Protein AF-A0A5C7P4Y3-F1 (afdb_monomer_lite)

pLDDT: mean 91.94, std 3.53, range [65.69, 96.31]

Sequence (119 aa):
MPMYDAVCAHGHKEVIFSKIAQRDEPRYCEQCSGLLTRLISAPAVRPDIQAYQSPATGKWVDSRAKRRDDLRRSGCIEWEPGIREQAESNRQQALEQNFRAVEATVDTMTRELHSAGQI

Secondary structure (DSSP, 8-state):
--EEEEEETT--EEEEE--GGGTTS-EE-TTT-PEEEE--PPP-----PPPEE-TTT--EE-SHHHHHHHHHHHT-----TTHHHHHHHHHHHHHHHHHHHHHHHHHHHHHHHHHTT--

Radius of gyration: 30.94 Å; chains: 1; bounding box: 72×46×72 Å

Foldseek 3Di:
DDWFWWAFPVGDIDIDDDDPVCLPPWDADPPPRGTIDTDDDDDDDDDFDPWDQDPQPRDIDGGPVSVVVVCVVSVHDDDDPCPVVVVVVVVVVVVVVVVVVVVVVVVVVVVVCVVVVVD

Structure (mmCIF, N/CA/C/O backbone):
data_AF-A0A5C7P4Y3-F1
#
_entry.id   AF-A0A5C7P4Y3-F1
#
loop_
_atom_site.group_PDB
_atom_site.id
_atom_site.type_symbol
_atom_site.label_atom_id
_atom_site.label_alt_id
_atom_site.label_comp_id
_atom_site.label_asym_id
_atom_site.label_entity_id
_atom_site.label_seq_id
_atom_site.pdbx_PDB_ins_code
_atom_site.Cartn_x
_atom_site.Cartn_y
_atom_site.Cartn_z
_atom_site.occupancy
_atom_site.B_iso_or_equiv
_atom_site.auth_seq_id
_atom_site.auth_comp_id
_atom_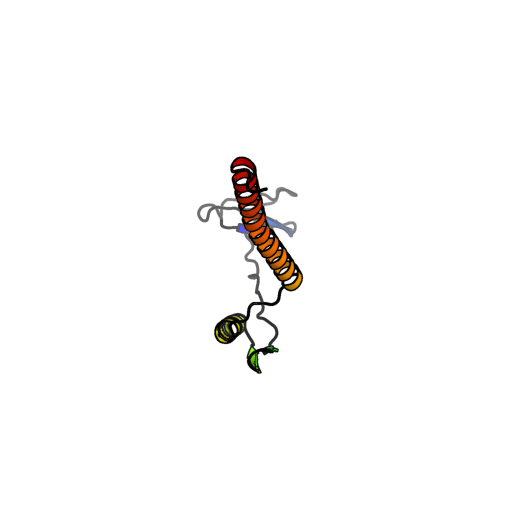site.auth_asym_id
_atom_site.auth_atom_id
_atom_site.pdbx_PDB_model_num
ATOM 1 N N . MET A 1 1 ? -2.493 8.664 -17.189 1.00 81.19 1 MET A N 1
ATOM 2 C CA . MET A 1 1 ? -1.557 9.717 -17.630 1.00 81.19 1 MET A CA 1
ATOM 3 C C . MET A 1 1 ? -0.212 9.051 -17.908 1.00 81.19 1 MET A C 1
ATOM 5 O O . MET A 1 1 ? 0.422 8.639 -16.948 1.00 81.19 1 MET A O 1
ATOM 9 N N . PRO A 1 2 ? 0.149 8.783 -19.176 1.00 88.81 2 PRO A N 1
ATOM 10 C CA . PRO A 1 2 ? 1.381 8.060 -19.504 1.00 88.81 2 PRO A CA 1
ATOM 11 C C . PRO A 1 2 ? 2.634 8.868 -19.145 1.00 88.81 2 PRO A C 1
ATOM 13 O O . PRO A 1 2 ? 2.837 9.968 -19.657 1.00 88.81 2 PRO A O 1
ATOM 16 N N . MET A 1 3 ? 3.444 8.295 -18.260 1.00 91.69 3 MET A N 1
ATOM 17 C CA . MET A 1 3 ? 4.754 8.799 -17.855 1.00 91.69 3 MET A CA 1
ATOM 18 C C . MET A 1 3 ? 5.823 7.913 -18.493 1.00 91.69 3 MET A C 1
ATOM 20 O O . MET A 1 3 ? 5.654 6.693 -18.542 1.00 91.69 3 MET A O 1
ATOM 24 N N . TYR A 1 4 ? 6.900 8.512 -18.981 1.00 91.81 4 TYR A N 1
ATOM 25 C CA . TYR A 1 4 ? 8.017 7.809 -19.594 1.00 91.81 4 TYR A CA 1
ATOM 26 C C . TYR A 1 4 ? 9.312 8.212 -18.912 1.00 91.81 4 TYR A C 1
ATOM 28 O O . TYR A 1 4 ? 9.545 9.395 -18.681 1.00 91.81 4 TYR A O 1
ATOM 36 N N . ASP A 1 5 ? 10.174 7.236 -18.665 1.00 93.38 5 ASP A N 1
ATOM 37 C CA . ASP A 1 5 ? 11.546 7.522 -18.279 1.00 93.38 5 ASP A CA 1
ATOM 38 C C . ASP A 1 5 ? 12.330 7.916 -19.533 1.00 93.38 5 ASP A C 1
ATOM 40 O O . ASP A 1 5 ? 12.219 7.272 -20.582 1.00 93.38 5 ASP A O 1
ATOM 44 N N . ALA A 1 6 ? 13.114 8.982 -19.443 1.00 93.31 6 ALA A N 1
ATOM 45 C CA . ALA A 1 6 ? 13.984 9.443 -20.511 1.00 93.31 6 ALA A CA 1
ATOM 46 C C . ALA A 1 6 ? 15.392 9.707 -19.977 1.00 93.31 6 ALA A C 1
ATOM 48 O O . ALA A 1 6 ? 15.585 10.020 -18.802 1.00 93.31 6 ALA A O 1
ATOM 49 N N . VAL A 1 7 ? 16.383 9.549 -20.851 1.00 94.44 7 VAL A N 1
ATOM 50 C CA . VAL A 1 7 ? 17.794 9.753 -20.528 1.00 94.44 7 VAL A CA 1
ATOM 51 C C . VAL A 1 7 ? 18.473 10.575 -21.616 1.00 94.44 7 VAL A C 1
ATOM 53 O O . VAL A 1 7 ? 18.203 10.389 -22.805 1.00 94.44 7 VAL A O 1
ATOM 56 N N . CYS A 1 8 ? 19.339 11.505 -21.220 1.00 94.06 8 CYS A N 1
ATOM 57 C CA . CYS A 1 8 ? 20.178 12.258 -22.153 1.00 94.06 8 CYS A CA 1
ATOM 58 C C . CYS A 1 8 ? 21.546 11.580 -22.349 1.00 94.06 8 CYS A C 1
ATOM 60 O O . CYS A 1 8 ? 21.944 10.716 -21.568 1.00 94.06 8 CYS A O 1
ATOM 62 N N . ALA A 1 9 ? 22.317 12.016 -23.350 1.00 92.06 9 ALA A N 1
ATOM 63 C CA . ALA A 1 9 ? 23.672 11.501 -23.594 1.00 92.06 9 ALA A CA 1
ATOM 64 C C . ALA A 1 9 ? 24.639 11.686 -22.401 1.00 92.06 9 ALA A C 1
ATOM 66 O O . ALA A 1 9 ? 25.575 10.909 -22.243 1.00 92.06 9 ALA A O 1
ATOM 67 N N . HIS A 1 10 ? 24.389 12.680 -21.543 1.00 91.44 10 HIS A N 1
ATOM 68 C CA . HIS A 1 10 ? 25.169 12.939 -20.327 1.00 91.44 10 HIS A CA 1
ATOM 69 C C . HIS A 1 10 ? 24.723 12.088 -19.121 1.00 91.44 10 HIS A C 1
ATOM 71 O O . HIS A 1 10 ? 25.312 12.188 -18.050 1.00 91.44 10 HIS A O 1
ATOM 77 N N . GLY A 1 11 ? 23.695 11.244 -19.271 1.00 90.38 11 GLY A N 1
ATOM 78 C CA . GLY A 1 11 ? 23.245 10.307 -18.237 1.00 90.38 11 GLY A CA 1
ATOM 79 C C . GLY A 1 11 ? 22.209 10.850 -17.247 1.00 90.38 11 GLY A C 1
ATOM 80 O O . GLY A 1 11 ? 21.822 10.123 -16.331 1.00 90.38 11 GLY A O 1
ATOM 81 N N . HIS A 1 12 ? 21.717 12.080 -17.421 1.00 91.81 12 HIS A N 1
ATOM 82 C CA . HIS A 1 12 ? 20.616 12.610 -16.610 1.00 91.81 12 HIS A CA 1
ATOM 83 C C . HIS A 1 12 ? 19.314 11.875 -16.935 1.00 91.81 12 HIS A C 1
ATOM 85 O O . HIS A 1 12 ? 18.985 11.691 -18.109 1.00 91.81 12 HIS A O 1
ATOM 91 N N . LYS A 1 13 ? 18.594 11.450 -15.890 1.00 92.44 13 LYS A N 1
ATOM 92 C CA . LYS A 1 13 ? 17.323 10.725 -15.987 1.00 92.44 13 LYS A CA 1
ATOM 93 C C . LYS A 1 13 ? 16.182 11.616 -15.533 1.00 92.44 13 LYS A C 1
ATOM 95 O O . LYS A 1 13 ? 16.245 12.186 -14.447 1.00 92.44 13 LYS A O 1
ATOM 100 N N . GLU A 1 14 ? 15.130 11.668 -16.332 1.00 92.38 14 GLU A N 1
ATOM 101 C CA . GLU A 1 14 ? 13.946 12.481 -16.070 1.00 92.38 14 GLU A CA 1
ATOM 102 C C . GLU A 1 14 ? 12.687 11.664 -16.376 1.00 92.38 14 GLU A C 1
ATOM 104 O O . GLU A 1 14 ? 12.690 10.804 -17.261 1.00 92.38 14 GLU A O 1
ATOM 109 N N . VAL A 1 15 ? 11.605 11.929 -15.640 1.00 92.25 15 VAL A N 1
ATOM 110 C CA . VAL A 1 15 ? 10.298 11.309 -15.884 1.00 92.25 15 VAL A CA 1
ATOM 111 C C . VAL A 1 15 ? 9.423 12.321 -16.607 1.00 92.25 15 VAL A C 1
ATOM 113 O O . VAL A 1 15 ? 9.005 13.322 -16.026 1.00 92.25 15 VAL A O 1
ATOM 116 N N . ILE A 1 16 ? 9.125 12.056 -17.875 1.00 92.31 16 ILE A N 1
ATOM 117 C CA . ILE A 1 16 ? 8.366 12.963 -18.733 1.00 92.31 16 ILE A CA 1
ATOM 118 C C . ILE A 1 16 ? 6.927 12.486 -18.904 1.00 92.31 16 ILE A C 1
ATOM 120 O O . ILE A 1 16 ? 6.649 11.320 -19.188 1.00 92.31 16 ILE A O 1
ATOM 124 N N . PHE A 1 17 ? 5.986 13.416 -18.794 1.00 92.38 17 PHE A N 1
ATOM 125 C CA . PHE A 1 17 ? 4.639 13.199 -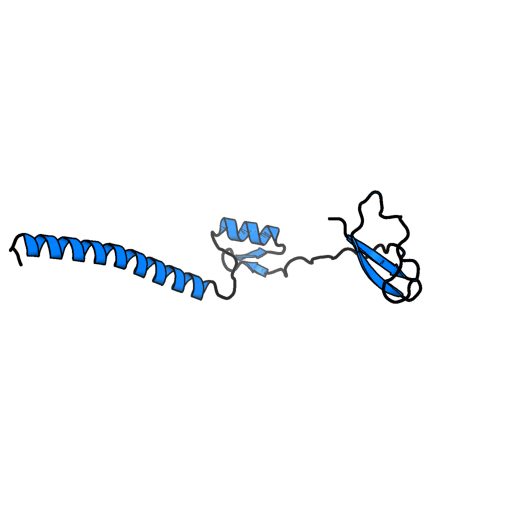19.300 1.00 92.38 17 PHE A CA 1
ATOM 126 C C . PHE A 1 17 ? 4.630 13.416 -20.817 1.00 92.38 17 PHE A C 1
ATOM 128 O O . PHE A 1 17 ? 5.132 14.424 -21.316 1.00 92.38 17 PHE A O 1
ATOM 135 N N . SER A 1 18 ? 4.043 12.497 -21.579 1.00 91.25 18 SER A N 1
ATOM 136 C CA . SER A 1 18 ? 3.807 12.698 -23.015 1.00 91.25 18 SER A CA 1
ATOM 137 C C . SER A 1 18 ? 2.586 11.922 -23.469 1.00 91.25 18 SER A C 1
ATOM 139 O O . SER A 1 18 ? 2.354 10.801 -23.030 1.00 91.25 18 SER A O 1
ATOM 141 N N . LYS A 1 19 ? 1.787 12.490 -24.375 1.00 92.56 19 LYS A N 1
ATOM 142 C CA . LYS A 1 19 ? 0.698 11.733 -25.005 1.00 92.56 19 LYS A CA 1
ATOM 143 C C . LYS A 1 19 ? 1.290 10.586 -25.823 1.00 92.56 19 LYS A C 1
ATOM 145 O O . LYS A 1 19 ? 2.362 10.725 -26.401 1.00 92.56 19 LYS A O 1
ATOM 150 N N . ILE A 1 20 ? 0.551 9.484 -25.955 1.00 91.56 20 ILE A N 1
ATOM 151 C CA . ILE A 1 20 ? 1.010 8.299 -26.705 1.00 91.56 20 ILE A CA 1
ATOM 152 C C . ILE A 1 20 ? 1.384 8.646 -28.157 1.00 91.56 20 ILE A C 1
ATOM 154 O O . ILE A 1 20 ? 2.331 8.067 -28.685 1.00 91.56 20 ILE A O 1
ATOM 158 N N . ALA A 1 21 ? 0.663 9.589 -28.777 1.00 94.44 21 ALA A N 1
ATOM 159 C CA . ALA A 1 21 ? 0.918 10.068 -30.139 1.00 94.44 21 ALA A CA 1
ATOM 160 C C . ALA A 1 21 ? 2.169 10.960 -30.263 1.00 94.44 21 ALA A C 1
ATOM 162 O O . ALA A 1 21 ? 2.710 11.088 -31.351 1.00 94.44 21 ALA A O 1
ATOM 163 N N . GLN A 1 22 ? 2.625 11.554 -29.158 1.00 90.50 22 GLN A N 1
ATOM 164 C CA . GLN A 1 22 ? 3.716 12.539 -29.100 1.00 90.50 22 GLN A CA 1
ATOM 165 C C . GLN A 1 22 ? 4.963 11.992 -28.395 1.00 90.50 22 GLN A C 1
ATOM 167 O O . GLN A 1 22 ? 5.885 12.729 -28.071 1.00 90.50 22 GLN A O 1
ATOM 172 N N . ARG A 1 23 ? 4.985 10.691 -28.093 1.00 87.62 23 ARG A N 1
ATOM 173 C CA . ARG A 1 23 ? 6.056 10.053 -27.312 1.00 87.62 23 ARG A CA 1
ATOM 174 C C . ARG A 1 23 ? 7.426 10.078 -28.003 1.00 87.62 23 ARG A C 1
ATOM 176 O O . ARG A 1 23 ? 8.431 9.915 -27.324 1.00 87.62 23 ARG A O 1
ATOM 183 N N . ASP A 1 24 ? 7.428 10.212 -29.329 1.00 87.69 24 ASP A N 1
ATOM 184 C CA . ASP A 1 24 ? 8.625 10.214 -30.175 1.00 87.69 24 ASP A CA 1
ATOM 185 C C . ASP A 1 24 ? 9.008 11.651 -30.600 1.00 87.69 24 ASP A C 1
ATOM 187 O O . ASP A 1 24 ? 9.980 11.843 -31.327 1.00 87.69 24 ASP A O 1
ATOM 191 N N . GLU A 1 25 ? 8.262 12.672 -30.147 1.00 91.06 25 GLU A N 1
ATOM 192 C CA . GLU A 1 25 ? 8.636 14.074 -30.357 1.00 91.06 25 GLU A CA 1
ATOM 193 C C . GLU A 1 25 ? 9.931 14.390 -29.586 1.00 91.06 25 GLU A C 1
ATOM 195 O O . GLU A 1 25 ? 10.054 14.021 -28.411 1.00 91.06 25 GLU A O 1
ATOM 200 N N . PRO A 1 26 ? 10.902 15.079 -30.213 1.00 89.12 26 PRO A N 1
ATOM 201 C CA . PRO A 1 26 ? 12.179 15.376 -29.582 1.00 89.12 26 PRO A CA 1
ATOM 202 C C . PRO A 1 26 ? 11.980 16.298 -28.379 1.00 89.12 26 PRO A C 1
ATOM 204 O O . PRO A 1 26 ? 11.313 17.331 -28.460 1.00 89.12 26 PRO A O 1
ATOM 207 N N . ARG A 1 27 ? 12.595 15.931 -27.255 1.00 89.50 27 ARG A N 1
ATOM 208 C CA . ARG A 1 27 ? 12.639 16.743 -26.036 1.00 89.50 27 ARG A CA 1
ATOM 209 C C . ARG A 1 27 ? 14.076 16.941 -25.596 1.00 89.50 27 ARG A C 1
ATOM 211 O O . ARG A 1 27 ? 14.948 16.140 -25.929 1.00 89.50 27 ARG A O 1
ATOM 218 N N . TYR A 1 28 ? 14.306 18.001 -24.838 1.00 92.12 28 TYR A N 1
ATOM 219 C CA . TYR A 1 28 ? 15.629 18.376 -24.363 1.00 92.12 28 TYR A CA 1
ATOM 220 C C . TYR A 1 28 ? 15.676 18.298 -22.844 1.00 92.12 28 TYR A C 1
ATOM 222 O O . TYR A 1 28 ? 14.697 18.620 -22.177 1.00 92.12 28 TYR A O 1
ATOM 230 N N . CYS A 1 29 ? 16.812 17.845 -22.326 1.00 91.06 29 CYS A N 1
ATOM 231 C CA . CYS A 1 29 ? 17.087 17.764 -20.897 1.00 91.06 29 CYS A CA 1
ATOM 232 C C . CYS A 1 29 ? 17.130 19.170 -20.298 1.00 91.06 29 CYS A C 1
ATOM 234 O O . CYS A 1 29 ? 17.809 20.045 -20.841 1.00 91.06 29 CYS A O 1
ATOM 236 N N . GLU A 1 30 ? 16.474 19.370 -19.157 1.00 88.44 30 GLU A N 1
ATOM 237 C CA . GLU A 1 30 ? 16.420 20.679 -18.492 1.00 88.44 30 GLU A CA 1
ATOM 238 C C . GLU A 1 30 ? 17.794 21.125 -17.962 1.00 88.44 30 GLU A C 1
ATOM 240 O O . GLU A 1 30 ? 18.043 22.313 -17.785 1.00 88.44 30 GLU A O 1
ATOM 245 N N . GLN A 1 31 ? 18.709 20.177 -17.736 1.00 89.06 31 GLN A N 1
ATOM 246 C CA . GLN A 1 31 ? 20.005 20.432 -17.100 1.00 89.06 31 GLN A CA 1
ATOM 247 C C . GLN A 1 31 ? 21.152 20.662 -18.089 1.00 89.06 31 GLN A C 1
ATOM 249 O O . GLN A 1 31 ? 22.081 21.407 -17.791 1.00 89.06 31 GLN A O 1
ATOM 254 N N . CYS A 1 32 ? 21.137 19.997 -19.247 1.00 90.69 32 CYS A N 1
ATOM 255 C CA . CYS A 1 32 ? 22.252 20.045 -20.203 1.00 90.69 32 CYS A CA 1
ATOM 256 C C . CYS A 1 32 ? 21.831 20.332 -21.644 1.00 90.69 32 CYS A C 1
ATOM 258 O O . CYS A 1 32 ? 22.672 20.284 -22.541 1.00 90.69 32 CYS A O 1
ATOM 260 N N . SER A 1 33 ? 20.539 20.579 -21.886 1.00 89.25 33 SER A N 1
ATOM 261 C CA . SER A 1 33 ? 19.966 20.846 -23.213 1.00 89.25 33 SER A CA 1
ATOM 262 C C . SER A 1 33 ? 20.230 19.750 -24.258 1.00 89.25 33 SER A C 1
ATOM 264 O O . SER A 1 33 ? 20.010 19.952 -25.449 1.00 89.25 33 SER A O 1
ATOM 266 N N . GLY A 1 34 ? 20.696 18.572 -23.834 1.00 90.12 34 GLY A N 1
ATOM 267 C CA . GLY A 1 34 ? 20.901 17.418 -24.704 1.00 90.12 34 GLY A CA 1
ATOM 268 C C . GLY A 1 34 ? 19.579 16.746 -25.070 1.00 90.12 34 GLY A C 1
ATOM 269 O O . GLY A 1 34 ? 18.613 16.819 -24.311 1.00 90.12 34 GLY A O 1
ATOM 270 N N . LEU A 1 35 ? 19.543 16.059 -26.215 1.00 93.06 35 LEU A N 1
ATOM 271 C CA . LEU A 1 35 ? 18.364 15.308 -26.652 1.00 93.06 35 LEU A CA 1
ATOM 272 C C . LEU A 1 35 ? 18.043 14.183 -25.654 1.00 93.06 35 LEU A C 1
ATOM 274 O O . LEU A 1 35 ? 18.901 13.352 -25.340 1.00 93.06 35 LEU A O 1
ATOM 278 N N . LEU A 1 36 ? 16.802 14.154 -25.172 1.00 93.62 36 LEU A N 1
ATOM 279 C CA . LEU A 1 36 ? 16.263 13.076 -24.354 1.00 93.62 36 LEU A CA 1
ATOM 280 C C . LEU A 1 36 ? 15.814 11.927 -25.252 1.00 93.62 36 LEU A C 1
ATOM 282 O O . LEU A 1 36 ? 15.030 12.111 -26.181 1.00 93.62 36 LEU A O 1
ATOM 286 N N . THR A 1 37 ? 16.281 10.725 -24.934 1.00 92.06 37 THR A N 1
ATOM 287 C CA . THR A 1 37 ? 15.819 9.488 -25.564 1.00 92.06 37 THR A CA 1
ATOM 288 C C . THR A 1 37 ? 15.009 8.692 -24.553 1.00 92.06 37 THR A C 1
ATOM 290 O O . THR A 1 37 ? 15.385 8.589 -23.384 1.00 92.06 37 THR A O 1
ATOM 293 N N . ARG A 1 38 ? 13.887 8.118 -24.992 1.00 91.44 38 ARG A N 1
ATOM 294 C CA . ARG A 1 38 ? 13.042 7.282 -24.136 1.00 91.44 38 ARG A CA 1
ATOM 295 C C . ARG A 1 38 ? 13.810 6.047 -23.669 1.00 91.44 38 ARG A C 1
ATOM 297 O O . ARG A 1 38 ? 14.357 5.300 -24.477 1.00 91.44 38 ARG A O 1
ATOM 304 N N . LEU A 1 39 ? 13.795 5.816 -22.365 1.00 91.44 39 LEU A N 1
ATOM 305 C CA . LEU A 1 39 ? 14.398 4.670 -21.710 1.00 91.44 39 LEU A CA 1
ATOM 306 C C . LEU A 1 39 ? 13.309 3.640 -21.397 1.00 91.44 39 LEU A C 1
ATOM 308 O O . LEU A 1 39 ? 12.289 3.956 -20.788 1.00 91.44 39 LEU A O 1
ATOM 312 N N . ILE A 1 40 ? 13.528 2.389 -21.799 1.00 90.12 40 ILE A N 1
ATOM 313 C CA . ILE A 1 40 ? 12.709 1.271 -21.323 1.00 90.12 40 ILE A CA 1
ATOM 314 C C . ILE A 1 40 ? 13.306 0.829 -19.989 1.00 90.12 40 ILE A C 1
ATOM 316 O O . ILE A 1 40 ? 14.336 0.156 -19.954 1.00 90.12 40 ILE A O 1
ATOM 320 N N . SER A 1 41 ? 12.697 1.267 -18.891 1.00 88.88 41 SER A N 1
ATOM 321 C CA . SER A 1 41 ? 13.101 0.889 -17.541 1.00 88.88 41 SER A CA 1
ATOM 322 C C . SER A 1 41 ? 12.538 -0.475 -17.148 1.00 88.88 41 SER A C 1
ATOM 324 O O . SER A 1 41 ? 11.513 -0.934 -17.662 1.00 88.88 41 SER A O 1
ATOM 326 N N . ALA A 1 42 ? 13.239 -1.151 -16.235 1.00 90.19 42 ALA A N 1
ATOM 327 C CA . ALA A 1 42 ? 12.726 -2.376 -15.642 1.00 90.19 42 ALA A CA 1
ATOM 328 C C . ALA A 1 42 ? 11.419 -2.066 -14.889 1.00 90.19 42 ALA A C 1
ATOM 330 O O . ALA A 1 42 ? 11.360 -1.069 -14.162 1.00 90.19 42 ALA A O 1
ATOM 331 N N . PRO A 1 43 ? 10.376 -2.900 -15.032 1.00 87.25 43 PRO A N 1
ATOM 332 C CA . PRO A 1 43 ? 9.127 -2.676 -14.326 1.00 87.25 43 PRO A CA 1
ATOM 333 C C . PRO A 1 43 ? 9.353 -2.763 -12.815 1.00 87.25 43 PRO A C 1
ATOM 335 O O . PRO A 1 43 ? 10.104 -3.611 -12.329 1.00 87.25 43 PRO A O 1
ATOM 338 N N . ALA A 1 44 ? 8.658 -1.916 -12.059 1.00 88.56 44 ALA A N 1
ATOM 339 C CA . ALA A 1 44 ? 8.628 -2.032 -10.609 1.00 88.56 44 ALA A CA 1
ATOM 340 C C . ALA A 1 44 ? 7.925 -3.342 -10.218 1.00 88.56 44 ALA A C 1
ATOM 342 O O . ALA A 1 44 ? 6.712 -3.488 -10.380 1.00 88.56 44 ALA A O 1
ATOM 343 N N . VAL A 1 45 ? 8.689 -4.307 -9.705 1.00 90.94 45 VAL A N 1
ATOM 344 C CA . VAL A 1 45 ? 8.144 -5.571 -9.202 1.00 90.94 45 VAL A CA 1
ATOM 345 C C . VAL A 1 45 ? 7.805 -5.398 -7.729 1.00 90.94 45 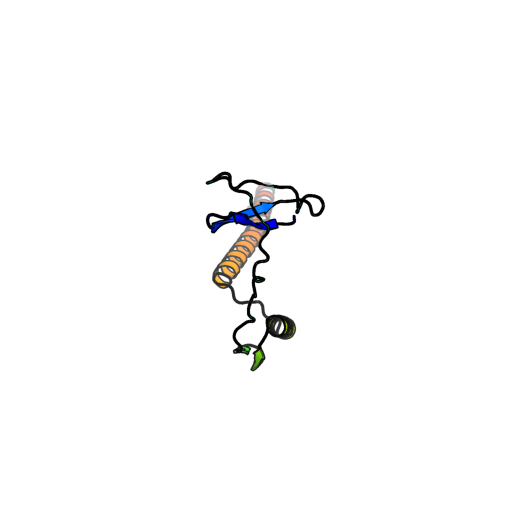VAL A C 1
ATOM 347 O O . VAL A 1 45 ? 8.676 -5.120 -6.907 1.00 90.94 45 VAL A O 1
ATOM 350 N N . ARG A 1 46 ? 6.531 -5.585 -7.379 1.00 91.44 46 ARG A N 1
ATOM 351 C CA . ARG A 1 46 ? 6.089 -5.641 -5.984 1.00 91.44 46 ARG A CA 1
ATOM 352 C C . ARG A 1 46 ? 6.103 -7.101 -5.522 1.00 91.44 46 ARG A C 1
ATOM 354 O O . ARG A 1 46 ? 5.178 -7.827 -5.889 1.00 91.44 46 ARG A O 1
ATOM 361 N N . PRO A 1 47 ? 7.095 -7.540 -4.725 1.00 90.50 47 PRO A N 1
ATOM 362 C CA . PRO A 1 47 ? 7.130 -8.913 -4.245 1.00 90.50 47 PRO A CA 1
ATOM 363 C C . PRO A 1 47 ? 5.910 -9.222 -3.376 1.00 90.50 47 PRO A C 1
ATOM 365 O O . PRO A 1 47 ? 5.273 -8.327 -2.787 1.00 90.50 47 PRO A O 1
ATOM 368 N N . ASP A 1 48 ? 5.563 -10.507 -3.319 1.00 94.19 48 ASP A N 1
ATOM 369 C CA . ASP A 1 48 ? 4.475 -10.959 -2.467 1.00 94.19 48 ASP A CA 1
ATOM 370 C C . ASP A 1 48 ? 4.813 -10.837 -0.975 1.00 94.19 48 ASP A C 1
ATOM 372 O O . ASP A 1 48 ? 5.885 -10.372 -0.584 1.00 94.19 48 ASP A O 1
ATOM 376 N N . ILE A 1 49 ? 3.837 -11.128 -0.123 1.00 92.56 49 ILE A N 1
ATOM 377 C CA . ILE A 1 49 ? 4.046 -11.105 1.326 1.00 92.56 49 ILE A CA 1
ATOM 378 C C . ILE A 1 49 ? 4.901 -12.293 1.767 1.00 92.56 49 ILE A C 1
ATOM 380 O O . ILE A 1 49 ? 4.830 -13.369 1.179 1.00 92.56 49 ILE A O 1
ATOM 384 N N . GLN A 1 50 ? 5.665 -12.110 2.844 1.00 94.19 50 GLN A N 1
ATOM 385 C CA . GLN A 1 50 ? 6.347 -13.224 3.493 1.00 94.19 50 GLN A CA 1
ATOM 386 C C . GLN A 1 50 ? 5.315 -14.267 3.933 1.00 94.19 50 GLN A C 1
ATOM 388 O O . GLN A 1 50 ? 4.308 -13.911 4.552 1.00 94.19 50 GLN A O 1
ATOM 393 N N . ALA A 1 51 ? 5.572 -15.535 3.611 1.00 95.56 51 ALA A N 1
ATOM 394 C CA . ALA A 1 51 ? 4.675 -16.618 3.978 1.00 95.56 51 ALA A CA 1
ATOM 395 C C . ALA A 1 51 ? 4.622 -16.790 5.503 1.00 95.56 51 ALA A C 1
ATOM 397 O O . ALA A 1 51 ? 5.660 -16.763 6.167 1.00 95.56 51 ALA A O 1
ATOM 398 N N . TYR A 1 52 ? 3.417 -16.958 6.046 1.00 94.88 52 TYR A N 1
ATOM 399 C CA . TYR A 1 52 ? 3.173 -17.101 7.481 1.00 94.88 52 TYR A CA 1
ATOM 400 C C . TYR A 1 52 ? 1.949 -17.980 7.748 1.00 94.88 52 TYR A C 1
ATOM 402 O O . TYR A 1 52 ? 1.105 -18.188 6.873 1.00 94.88 52 TYR A O 1
ATOM 410 N N . GLN A 1 53 ? 1.834 -18.476 8.978 1.00 96.31 53 GLN A N 1
ATOM 411 C CA . GLN A 1 53 ? 0.632 -19.161 9.438 1.00 96.31 53 GLN A CA 1
ATOM 412 C C . GLN A 1 53 ? -0.375 -18.144 9.979 1.00 96.31 53 GLN A C 1
ATOM 414 O O . GLN A 1 53 ? -0.032 -17.327 10.833 1.00 96.31 53 GLN A O 1
ATOM 419 N N . SER A 1 54 ? -1.617 -18.191 9.498 1.00 92.88 54 SER A N 1
ATOM 420 C CA . SER A 1 54 ? -2.681 -17.329 10.006 1.00 92.88 54 SER A CA 1
ATOM 421 C C . SER A 1 54 ? -2.930 -17.598 11.494 1.00 92.88 54 SER A C 1
ATOM 423 O O . SER A 1 54 ? -3.173 -18.751 11.859 1.00 92.88 54 SER A O 1
ATOM 425 N N . PRO A 1 55 ? -2.937 -16.563 12.352 1.00 91.50 55 PRO A N 1
ATOM 426 C CA . PRO A 1 55 ? -3.226 -16.727 13.773 1.00 91.50 55 PRO A CA 1
ATOM 427 C C . PRO A 1 55 ? -4.698 -17.067 14.045 1.00 91.50 55 PRO A C 1
ATOM 429 O O . PRO A 1 55 ? -5.002 -17.649 15.079 1.00 91.50 55 PRO A O 1
ATOM 432 N N . ALA A 1 56 ? -5.613 -16.714 13.134 1.00 90.75 56 ALA A N 1
ATOM 433 C CA . ALA A 1 56 ? -7.045 -16.946 13.317 1.00 90.75 56 ALA A CA 1
ATOM 434 C C . ALA A 1 56 ? -7.469 -18.354 12.874 1.00 90.75 56 ALA A C 1
ATOM 436 O O . ALA A 1 56 ? -8.295 -18.987 13.524 1.00 90.75 56 ALA A O 1
ATOM 437 N N . THR A 1 57 ? -6.922 -18.845 11.757 1.00 89.94 57 THR A N 1
ATOM 438 C CA . THR A 1 57 ? -7.374 -20.098 11.124 1.00 89.94 57 THR A CA 1
ATOM 439 C C . THR A 1 57 ? -6.326 -21.208 11.115 1.00 89.94 57 THR A C 1
ATOM 441 O O . THR A 1 57 ? -6.647 -22.339 10.756 1.00 89.94 57 THR A O 1
ATOM 444 N N . GLY A 1 58 ? -5.064 -20.904 11.436 1.00 92.62 58 GLY A N 1
ATOM 445 C CA . GLY A 1 58 ? -3.947 -21.847 11.349 1.00 92.62 58 GLY A CA 1
ATOM 446 C C . GLY A 1 58 ? -3.508 -22.192 9.920 1.00 92.62 58 GLY A C 1
ATOM 447 O O . GLY A 1 58 ? -2.628 -23.035 9.743 1.00 92.62 58 GLY A O 1
ATOM 448 N N . LYS A 1 59 ? -4.092 -21.574 8.885 1.00 93.31 59 LYS A N 1
ATOM 449 C CA . LYS A 1 59 ? -3.766 -21.860 7.478 1.00 93.31 59 LYS A CA 1
ATOM 450 C C . LYS A 1 59 ? -2.485 -21.171 7.030 1.00 93.31 59 LYS A C 1
ATOM 452 O O . LYS A 1 59 ? -2.160 -20.080 7.489 1.00 93.31 59 LYS A O 1
ATOM 457 N N . TRP A 1 60 ? -1.791 -21.785 6.076 1.00 95.88 60 TRP A N 1
ATOM 458 C CA . TRP A 1 60 ? -0.606 -21.193 5.467 1.00 95.88 60 TRP A CA 1
ATOM 459 C C . TRP A 1 60 ? -0.987 -20.118 4.442 1.00 95.88 60 TRP A C 1
ATOM 461 O O . TRP A 1 60 ? -1.716 -20.386 3.482 1.00 95.88 60 TRP A O 1
ATOM 471 N N . VAL A 1 61 ? -0.490 -18.901 4.646 1.00 95.44 61 VAL A N 1
ATOM 472 C CA . VAL A 1 61 ? -0.758 -17.728 3.812 1.00 95.44 61 VAL A CA 1
ATOM 473 C C . VAL A 1 61 ? 0.546 -17.286 3.159 1.00 95.44 61 VAL A C 1
ATOM 475 O O . VAL A 1 61 ? 1.438 -16.785 3.833 1.00 95.44 61 VAL A O 1
ATOM 478 N N . ASP A 1 62 ? 0.642 -17.443 1.841 1.00 95.19 62 ASP A N 1
ATOM 479 C CA . ASP A 1 62 ? 1.840 -17.143 1.036 1.00 95.19 62 ASP A CA 1
ATOM 480 C C . ASP A 1 62 ? 1.654 -15.979 0.047 1.00 95.19 62 ASP A C 1
ATOM 482 O O . ASP A 1 62 ? 2.589 -15.589 -0.641 1.00 95.19 62 ASP A O 1
ATOM 486 N N . SER A 1 63 ? 0.448 -15.418 -0.044 1.00 95.38 63 SER A N 1
ATOM 487 C CA . SER A 1 63 ? 0.114 -14.363 -1.003 1.00 95.38 63 SER A CA 1
ATOM 488 C C . SER A 1 63 ? -0.967 -13.443 -0.454 1.00 95.38 63 SER A C 1
ATOM 490 O O . SER A 1 63 ? -1.807 -13.838 0.366 1.00 95.38 63 SER A O 1
ATOM 492 N N . ARG A 1 64 ? -1.000 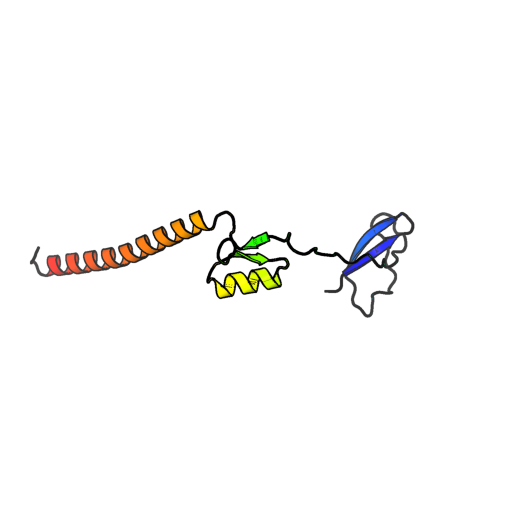-12.196 -0.941 1.00 93.25 64 ARG A N 1
ATOM 493 C CA . ARG A 1 64 ? -2.027 -11.216 -0.531 1.00 93.25 64 ARG A CA 1
ATOM 494 C C . ARG A 1 64 ? -3.442 -11.688 -0.859 1.00 93.25 64 ARG A C 1
ATOM 496 O O . ARG A 1 64 ? -4.380 -11.360 -0.140 1.00 93.25 64 ARG A O 1
ATOM 503 N N . ALA A 1 65 ? -3.603 -12.481 -1.919 1.00 94.38 65 ALA A N 1
ATOM 504 C CA . ALA A 1 65 ? -4.884 -13.084 -2.269 1.00 94.38 65 ALA A CA 1
ATOM 505 C C . ALA A 1 65 ? -5.353 -14.089 -1.206 1.00 94.38 65 ALA A C 1
ATOM 507 O O . ALA A 1 65 ? -6.493 -13.985 -0.751 1.00 94.38 65 ALA A O 1
ATOM 508 N N . LYS A 1 66 ? -4.471 -14.997 -0.756 1.00 95.44 66 LYS A N 1
ATOM 509 C CA . LYS A 1 66 ? -4.791 -15.941 0.328 1.00 95.44 66 LYS A CA 1
ATOM 510 C C . LYS A 1 66 ? -5.055 -15.229 1.648 1.00 95.44 66 LYS A C 1
ATOM 512 O O . LYS A 1 66 ? -5.988 -15.609 2.342 1.00 95.44 66 LYS A O 1
ATOM 517 N N . ARG A 1 67 ? -4.312 -14.160 1.958 1.00 94.62 67 ARG A N 1
ATOM 518 C CA . ARG A 1 67 ? -4.573 -13.328 3.145 1.00 94.62 67 ARG A CA 1
ATOM 519 C C . ARG A 1 67 ? -5.994 -12.762 3.129 1.00 94.62 67 ARG A C 1
ATOM 521 O O . ARG A 1 67 ? -6.717 -12.924 4.101 1.00 94.62 67 ARG A O 1
ATOM 528 N N . ARG A 1 68 ? -6.420 -12.148 2.017 1.00 94.50 68 ARG A N 1
ATOM 529 C CA . ARG A 1 68 ? -7.786 -11.606 1.886 1.00 94.50 68 ARG A CA 1
ATOM 530 C C . ARG A 1 68 ? -8.865 -12.680 2.012 1.00 94.50 68 ARG A C 1
ATOM 532 O O . ARG A 1 68 ? -9.921 -12.404 2.569 1.00 94.50 68 ARG A O 1
ATOM 539 N N . ASP A 1 69 ? -8.630 -13.873 1.465 1.00 94.75 69 ASP A N 1
ATOM 540 C CA . ASP A 1 69 ? -9.577 -14.984 1.606 1.00 94.75 69 ASP A CA 1
ATOM 541 C C . ASP A 1 69 ? -9.665 -15.475 3.054 1.00 94.75 69 ASP A C 1
ATOM 543 O O . ASP A 1 69 ? -10.760 -15.689 3.565 1.00 94.75 69 ASP A O 1
ATOM 547 N N . ASP A 1 70 ? -8.522 -15.586 3.729 1.00 94.88 70 ASP A N 1
ATOM 548 C CA . ASP A 1 70 ? -8.453 -15.989 5.129 1.00 94.88 70 ASP A CA 1
ATOM 549 C C . ASP A 1 7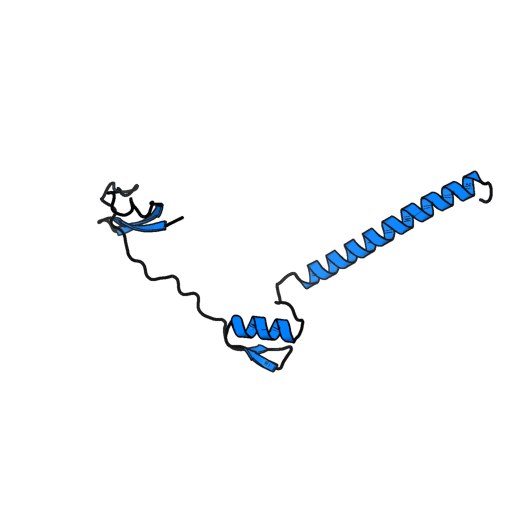0 ? -9.193 -15.011 6.048 1.00 94.88 70 ASP A C 1
ATOM 551 O O . ASP A 1 70 ? -10.060 -15.433 6.809 1.00 94.88 70 ASP A O 1
ATOM 555 N N . LEU A 1 71 ? -8.934 -13.708 5.895 1.00 94.31 71 LEU A N 1
ATOM 556 C CA . LEU A 1 71 ? -9.609 -12.638 6.640 1.00 94.31 71 LEU A CA 1
ATOM 557 C C . LEU A 1 71 ? -11.122 -12.639 6.413 1.00 94.31 71 LEU A C 1
ATOM 559 O O . LEU A 1 71 ? -11.899 -12.538 7.360 1.00 94.31 71 LEU A O 1
ATOM 563 N N . ARG A 1 72 ? -11.559 -12.822 5.161 1.00 93.88 72 ARG A N 1
ATOM 564 C CA . ARG A 1 72 ? -12.987 -12.903 4.833 1.00 93.88 72 ARG A CA 1
ATOM 565 C C . ARG A 1 72 ? -13.658 -14.096 5.512 1.00 93.88 72 ARG A C 1
ATOM 567 O O . ARG A 1 72 ? -14.783 -13.965 5.979 1.00 93.88 72 ARG A O 1
ATOM 574 N N . ARG A 1 73 ? -12.992 -15.255 5.551 1.00 92.00 73 ARG A N 1
ATOM 575 C CA . ARG A 1 73 ? -13.536 -16.477 6.168 1.00 92.00 73 ARG A CA 1
ATOM 576 C C . ARG A 1 73 ? -13.570 -16.405 7.688 1.00 92.00 73 ARG A C 1
ATOM 578 O O . ARG A 1 73 ? -14.501 -16.933 8.281 1.00 92.00 73 ARG A O 1
ATOM 585 N N . SER A 1 74 ? -12.556 -15.805 8.304 1.00 92.81 74 SER A N 1
ATOM 586 C CA . SER A 1 74 ? -12.477 -15.658 9.760 1.00 92.81 74 SER A CA 1
ATOM 587 C C . SER A 1 74 ? -13.300 -14.484 10.292 1.00 92.81 74 SER A C 1
ATOM 589 O O . SER A 1 74 ? -13.508 -14.394 11.498 1.00 92.81 74 SER A O 1
ATOM 591 N N . GLY A 1 75 ? -13.769 -13.585 9.418 1.00 92.62 75 GLY A N 1
ATOM 592 C CA . GLY A 1 75 ? -14.421 -12.340 9.828 1.00 92.62 75 GLY A CA 1
ATOM 593 C C . GLY A 1 75 ? -13.452 -11.359 10.495 1.00 92.62 75 GLY A C 1
ATOM 594 O O . GLY A 1 75 ? -13.884 -10.442 11.190 1.00 92.62 75 GLY A O 1
ATOM 595 N N . CYS A 1 76 ? -12.144 -11.559 10.319 1.00 91.94 76 CYS A N 1
ATOM 596 C CA . CYS A 1 76 ? -11.113 -10.683 10.857 1.00 91.94 76 CYS A CA 1
ATOM 597 C C . CYS A 1 76 ? -10.787 -9.538 9.888 1.00 91.94 76 CYS A C 1
ATOM 599 O O . CYS A 1 76 ? -10.998 -9.627 8.679 1.00 91.94 76 CYS A O 1
ATOM 601 N N . ILE A 1 77 ? -10.198 -8.478 10.435 1.00 91.19 77 ILE A N 1
ATOM 602 C CA . ILE A 1 77 ? -9.648 -7.348 9.680 1.00 91.19 77 ILE A CA 1
ATOM 603 C C . ILE A 1 77 ? -8.119 -7.377 9.711 1.00 91.19 77 ILE A C 1
ATOM 605 O O . ILE A 1 77 ? -7.516 -8.057 10.547 1.00 91.19 77 ILE A O 1
ATOM 609 N N . GLU A 1 78 ? -7.487 -6.651 8.791 1.00 90.56 78 GLU A N 1
ATOM 610 C CA . GLU A 1 78 ? -6.038 -6.466 8.832 1.00 90.56 78 GLU A CA 1
ATOM 611 C C . GLU A 1 78 ? -5.640 -5.680 10.083 1.00 90.56 78 GLU A C 1
ATOM 613 O O . GLU A 1 78 ? -6.327 -4.751 10.505 1.00 90.56 78 GLU A O 1
ATOM 618 N N . TRP A 1 79 ? -4.534 -6.093 10.701 1.00 87.31 79 TRP A N 1
ATOM 619 C CA . TRP A 1 79 ? -3.991 -5.390 11.852 1.00 87.31 79 TRP A CA 1
ATOM 620 C C . TRP A 1 79 ? -3.201 -4.168 11.385 1.00 87.31 79 TRP A C 1
ATOM 622 O O . TRP A 1 79 ? -2.154 -4.310 10.751 1.00 8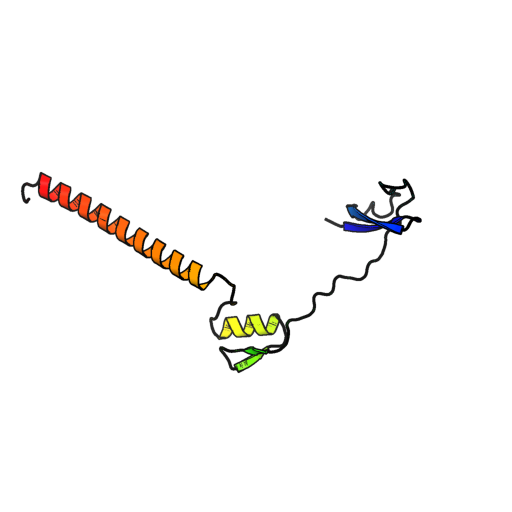7.31 79 TRP A O 1
ATOM 632 N N . GLU A 1 80 ? -3.684 -2.985 11.750 1.00 90.00 80 GLU A N 1
ATOM 633 C CA . GLU A 1 80 ? -2.996 -1.714 11.558 1.00 90.00 80 GLU A CA 1
ATOM 634 C C . GLU A 1 80 ? -2.629 -1.114 12.924 1.00 90.00 80 GLU A C 1
ATOM 636 O O . GLU A 1 80 ? -3.422 -1.188 13.873 1.00 90.00 80 GLU A O 1
ATOM 641 N N . PRO A 1 81 ? -1.430 -0.523 13.064 1.00 91.25 81 PRO A N 1
ATOM 642 C CA . PRO A 1 81 ? -1.071 0.196 14.279 1.00 91.25 81 PRO A CA 1
ATOM 643 C C . PRO A 1 81 ? -2.054 1.355 14.489 1.00 91.25 81 PRO A C 1
ATOM 645 O O . PRO A 1 81 ? -2.270 2.153 13.580 1.00 91.25 81 PRO A O 1
ATOM 648 N N . GLY A 1 82 ? -2.661 1.445 15.674 1.00 90.81 82 GLY A N 1
ATOM 649 C CA . GLY A 1 82 ? -3.683 2.452 15.973 1.00 90.81 82 GLY A CA 1
ATOM 650 C C . GLY A 1 82 ? -5.127 1.939 15.948 1.00 90.81 82 GLY A C 1
ATOM 651 O O . GLY A 1 82 ? -6.022 2.647 16.406 1.00 90.81 82 GLY A O 1
ATOM 652 N N . ILE A 1 83 ? -5.398 0.723 15.444 1.00 91.69 83 ILE A N 1
ATOM 653 C CA . ILE A 1 83 ? -6.777 0.199 15.368 1.00 91.69 83 ILE A CA 1
ATOM 654 C C . ILE A 1 83 ? -7.429 0.070 16.749 1.00 91.69 83 ILE A C 1
ATOM 656 O O . ILE A 1 83 ? -8.636 0.272 16.877 1.00 91.69 83 ILE A O 1
ATOM 660 N N . ARG A 1 84 ? -6.660 -0.263 17.794 1.00 89.31 84 ARG A N 1
ATOM 661 C CA . ARG A 1 84 ? -7.208 -0.403 19.154 1.00 89.31 84 ARG A CA 1
ATOM 662 C C . ARG A 1 84 ? -7.605 0.946 19.728 1.00 89.31 84 ARG A C 1
ATOM 664 O O . ARG A 1 84 ? -8.715 1.082 20.231 1.00 89.31 84 ARG A O 1
ATOM 671 N N . GLU A 1 85 ? -6.723 1.923 19.597 1.00 92.56 85 GLU A N 1
ATOM 672 C CA . GLU A 1 85 ? -6.908 3.291 20.064 1.00 92.56 85 GLU A CA 1
ATOM 673 C C . GLU A 1 85 ? -8.083 3.952 19.333 1.00 92.56 85 GLU A C 1
ATOM 675 O O . GLU A 1 85 ? -8.942 4.572 19.958 1.00 92.56 85 GLU A O 1
ATOM 680 N N . GLN A 1 86 ? -8.186 3.753 18.015 1.00 90.81 86 GLN A N 1
ATOM 681 C CA . GLN A 1 86 ? -9.330 4.216 17.229 1.00 90.81 86 GLN A CA 1
ATOM 682 C C . GLN A 1 86 ? -10.627 3.525 17.650 1.00 90.81 86 GLN A C 1
ATOM 684 O O . GLN A 1 86 ? -11.645 4.190 17.815 1.00 90.81 86 GLN A O 1
ATOM 689 N N . ALA A 1 87 ? -10.614 2.206 17.857 1.00 90.12 87 ALA A N 1
ATOM 690 C CA . ALA A 1 87 ? -11.799 1.483 18.309 1.00 90.12 87 ALA A CA 1
ATOM 691 C C . ALA A 1 87 ? -12.270 1.962 19.690 1.00 90.12 87 ALA A C 1
ATOM 693 O O . ALA A 1 87 ? -13.474 2.076 19.916 1.00 90.12 87 ALA A O 1
ATOM 694 N N . GLU A 1 88 ? -11.348 2.259 20.605 1.00 92.50 88 GLU A N 1
ATOM 695 C CA . GLU A 1 88 ? -11.664 2.817 21.919 1.00 92.50 88 GLU A CA 1
ATOM 696 C C . GLU A 1 88 ? -12.225 4.239 21.817 1.00 92.50 88 GLU A C 1
ATOM 698 O O . GLU A 1 88 ? -13.295 4.509 22.362 1.00 92.50 88 GLU A O 1
ATOM 703 N N . SER A 1 89 ? -11.574 5.113 21.048 1.00 93.25 89 SER A N 1
ATOM 704 C CA . SER A 1 89 ? -12.049 6.476 20.786 1.00 93.25 89 SER A CA 1
ATOM 705 C C . SER A 1 89 ? -13.452 6.479 20.169 1.00 93.25 89 SER A C 1
ATOM 707 O O . SER A 1 89 ? -14.351 7.161 20.659 1.00 93.25 89 SER A O 1
ATOM 709 N N . ASN A 1 90 ? -13.694 5.630 19.167 1.00 93.38 90 ASN A N 1
ATOM 710 C CA . ASN A 1 90 ? -15.005 5.488 18.533 1.00 93.38 90 ASN A CA 1
ATOM 711 C C . ASN A 1 90 ? -16.076 5.015 19.528 1.00 93.38 90 ASN A C 1
ATOM 713 O O . ASN A 1 90 ? -17.209 5.494 19.485 1.00 93.38 90 ASN A O 1
ATOM 717 N N . ARG A 1 91 ? -15.737 4.101 20.451 1.00 93.81 91 ARG A N 1
ATOM 718 C CA . ARG A 1 91 ? -16.660 3.676 21.519 1.00 93.81 91 ARG A CA 1
ATOM 719 C C . ARG A 1 91 ? -16.979 4.822 22.470 1.00 93.81 91 ARG A C 1
ATOM 721 O O . ARG A 1 91 ? -18.146 5.007 22.792 1.00 93.81 91 ARG A O 1
ATOM 728 N N . GLN A 1 92 ? -15.977 5.587 22.902 1.00 94.19 92 GLN A N 1
ATOM 729 C CA . GLN A 1 92 ? -16.182 6.738 23.787 1.00 94.19 92 GLN A CA 1
ATOM 730 C C . GLN A 1 92 ? -17.066 7.797 23.124 1.00 94.19 92 GLN A C 1
ATOM 732 O O . GLN A 1 92 ? -18.016 8.270 23.737 1.00 94.19 92 GLN A O 1
ATOM 737 N N . GLN A 1 93 ? -16.819 8.105 21.850 1.00 94.00 93 GLN A N 1
ATOM 738 C CA . GLN A 1 93 ? -17.648 9.031 21.079 1.00 94.00 93 GLN A CA 1
ATOM 739 C C . GLN A 1 93 ? -19.088 8.536 20.932 1.00 94.00 93 GLN A C 1
ATOM 741 O O . GLN A 1 93 ? -20.019 9.322 21.084 1.00 94.00 93 GLN A O 1
ATOM 746 N N . ALA A 1 94 ? -19.288 7.243 20.670 1.00 93.56 94 ALA A N 1
ATOM 747 C CA . ALA A 1 94 ? -20.624 6.663 20.586 1.00 93.56 94 ALA A CA 1
ATOM 748 C C . ALA A 1 94 ? -21.359 6.725 21.936 1.00 93.56 94 ALA A C 1
ATOM 750 O O . ALA A 1 94 ? -22.541 7.059 21.976 1.00 93.56 94 ALA A O 1
ATOM 751 N N . LEU A 1 95 ? -20.666 6.442 23.045 1.00 92.38 95 LEU A N 1
ATOM 752 C CA . LEU A 1 95 ? -21.225 6.579 24.393 1.00 92.38 95 LEU A CA 1
ATOM 753 C C . LEU A 1 95 ? -21.631 8.028 24.673 1.00 92.38 95 LEU A C 1
ATOM 755 O O . LEU A 1 95 ? -22.778 8.270 25.028 1.00 92.38 95 LEU A O 1
ATOM 759 N N . GLU A 1 96 ? -20.730 8.980 24.446 1.00 93.06 96 GLU A N 1
ATOM 760 C CA . GLU A 1 96 ? -20.974 10.417 24.614 1.00 93.06 96 GLU A CA 1
ATOM 761 C C . GLU A 1 96 ? -22.182 10.896 23.789 1.00 93.06 96 GLU A C 1
ATOM 763 O O . GLU A 1 96 ? -23.049 11.605 24.293 1.00 93.06 96 GLU A O 1
ATOM 768 N N . GLN A 1 97 ? -22.299 10.465 22.529 1.00 91.31 97 GLN A N 1
ATOM 769 C CA . GLN A 1 97 ? -23.454 10.786 21.682 1.00 91.31 97 GLN A CA 1
ATOM 770 C C . GLN A 1 97 ? -24.767 10.230 22.244 1.00 91.31 97 GLN A C 1
ATOM 772 O O . GLN A 1 97 ? -25.778 10.934 22.243 1.00 91.31 97 GLN A O 1
ATOM 777 N N . ASN A 1 98 ? -24.753 8.995 22.750 1.00 90.88 98 ASN A N 1
ATOM 778 C CA . ASN A 1 98 ? -25.926 8.392 23.380 1.00 90.88 98 ASN A CA 1
ATOM 779 C C . ASN A 1 98 ? -26.322 9.142 24.662 1.00 90.88 98 ASN A C 1
ATOM 781 O O . ASN A 1 98 ? -27.508 9.389 24.877 1.00 90.88 98 ASN A O 1
ATOM 785 N N . PHE A 1 99 ? -25.348 9.548 25.485 1.00 93.69 99 PHE A N 1
ATOM 786 C CA . PHE A 1 99 ? -25.605 10.319 26.705 1.00 93.69 99 PHE A CA 1
ATOM 787 C C . PHE A 1 99 ? -26.209 11.692 26.412 1.00 93.69 99 PHE A C 1
ATOM 789 O O . PHE A 1 99 ? -27.191 12.060 27.051 1.00 93.69 99 PHE A O 1
ATOM 796 N N . ARG A 1 100 ? -25.730 12.404 25.386 1.00 93.31 100 ARG A N 1
ATOM 797 C CA . ARG A 1 100 ? -26.289 13.712 24.993 1.00 93.31 100 ARG A CA 1
ATOM 798 C C . ARG A 1 100 ? -27.779 13.667 24.662 1.00 93.31 100 ARG A C 1
ATOM 800 O O . ARG A 1 100 ? -28.514 14.592 24.999 1.00 93.31 100 ARG A O 1
ATOM 807 N N . ALA A 1 101 ? -28.241 12.606 23.999 1.00 89.56 101 ALA A N 1
ATOM 808 C CA . ALA A 1 101 ? -29.662 12.444 23.684 1.00 89.56 101 ALA A CA 1
ATOM 809 C C . ALA A 1 101 ? -30.511 12.244 24.953 1.00 89.56 101 ALA A C 1
ATOM 811 O O . ALA A 1 101 ? -31.612 12.791 25.068 1.00 89.56 101 ALA A O 1
ATOM 812 N N . VAL A 1 102 ? -29.982 11.487 25.919 1.00 93.88 102 VAL A N 1
ATOM 813 C CA . VAL A 1 102 ? -30.622 11.289 27.224 1.00 93.88 102 VAL A CA 1
ATOM 814 C C . VAL A 1 102 ? -30.665 12.604 28.002 1.00 93.88 102 VAL A C 1
ATOM 816 O O . VAL A 1 102 ? -31.737 12.976 28.469 1.00 93.88 102 VAL A O 1
ATOM 819 N N . GLU A 1 103 ? -29.554 13.342 28.077 1.00 94.62 103 GLU A N 1
ATOM 820 C CA . GLU A 1 103 ? -29.483 14.643 28.758 1.00 94.62 103 GLU A CA 1
ATOM 821 C C . GLU A 1 103 ? -30.520 15.633 28.215 1.00 94.62 103 GLU A C 1
ATOM 823 O O . GLU A 1 103 ? -31.288 16.200 28.988 1.00 94.62 103 GLU A O 1
ATOM 828 N N . ALA A 1 104 ? -30.632 15.777 26.891 1.00 93.94 104 ALA A N 1
ATOM 829 C CA . ALA A 1 104 ? -31.615 16.673 26.276 1.00 93.94 104 ALA A CA 1
ATOM 830 C C . ALA A 1 104 ? -33.071 16.291 26.610 1.00 93.94 104 ALA A C 1
ATOM 832 O O . ALA A 1 104 ? -33.937 17.155 26.784 1.00 93.94 104 ALA A O 1
ATOM 833 N N . THR A 1 105 ? -33.344 14.989 26.711 1.00 94.44 105 THR A N 1
ATOM 834 C CA . THR A 1 105 ? -34.671 14.475 27.071 1.00 94.44 105 THR A CA 1
ATOM 835 C C . THR A 1 105 ? -34.982 14.757 28.538 1.00 94.44 105 THR A C 1
ATOM 837 O O . THR A 1 105 ? -36.068 15.246 28.850 1.00 94.44 105 THR A O 1
ATOM 840 N N . VAL A 1 106 ? -34.019 14.510 29.431 1.00 96.19 106 VAL A N 1
ATOM 841 C CA . VAL A 1 106 ? -34.143 14.809 30.863 1.00 96.19 106 VAL A CA 1
ATOM 842 C C . VAL A 1 106 ? -34.376 16.302 31.074 1.00 96.19 106 VAL A C 1
ATOM 844 O O . VAL A 1 106 ? -35.312 16.668 31.781 1.00 96.19 106 VAL A O 1
ATOM 847 N N . ASP A 1 107 ? -33.617 17.171 30.408 1.00 95.75 107 ASP A N 1
ATOM 848 C CA . ASP A 1 107 ? -33.790 18.626 30.491 1.00 95.75 107 ASP A CA 1
ATOM 849 C C . ASP A 1 107 ? -35.204 19.064 30.092 1.00 95.75 107 ASP A C 1
ATOM 851 O O . ASP A 1 107 ? -35.816 19.908 30.750 1.00 95.75 107 ASP A O 1
ATOM 855 N N . THR A 1 108 ? -35.743 18.471 29.027 1.00 95.25 108 THR A N 1
ATOM 856 C CA . THR A 1 108 ? -37.096 18.774 28.547 1.00 95.25 108 THR A CA 1
ATOM 857 C C . THR A 1 108 ? -38.148 18.324 29.561 1.00 95.25 108 THR A C 1
ATOM 859 O O . THR A 1 108 ? -38.977 19.133 29.974 1.00 95.25 108 THR A O 1
ATOM 862 N N . MET A 1 109 ? -38.062 17.081 30.048 1.00 95.19 109 MET A N 1
ATOM 863 C CA . MET A 1 109 ? -38.987 16.555 31.059 1.00 95.19 109 MET A CA 1
ATOM 864 C C . MET A 1 109 ? -38.946 17.354 32.362 1.00 95.19 109 MET A C 1
ATOM 866 O O . MET A 1 109 ? -39.983 17.635 32.960 1.00 95.19 109 MET A O 1
ATOM 870 N N . THR A 1 110 ? -37.753 17.756 32.798 1.00 95.62 110 THR A N 1
ATOM 871 C CA . THR A 1 110 ? -37.591 18.524 34.037 1.00 95.62 110 THR A CA 1
ATOM 872 C C . THR A 1 110 ? -38.234 19.906 33.904 1.00 95.62 110 THR A C 1
ATOM 874 O O . THR A 1 110 ? -38.925 20.356 34.817 1.00 95.62 110 THR A O 1
ATOM 877 N N . ARG A 1 111 ? -38.083 20.563 32.744 1.00 93.19 111 ARG A N 1
ATOM 878 C CA . ARG A 1 111 ? -38.762 21.837 32.448 1.00 93.19 111 ARG A CA 1
ATOM 879 C C . ARG A 1 111 ? -40.281 21.692 32.441 1.00 93.19 111 ARG A C 1
ATOM 881 O O . ARG A 1 111 ? -40.969 22.552 32.987 1.00 93.19 111 ARG A O 1
ATOM 888 N N . GLU A 1 112 ? -40.801 20.620 31.850 1.00 94.75 112 GLU A N 1
ATOM 889 C CA . GLU A 1 112 ? -42.241 20.350 31.804 1.00 94.75 112 GLU A CA 1
ATOM 890 C C . GLU A 1 112 ? -42.820 20.139 33.206 1.00 94.75 112 GLU A C 1
ATOM 892 O O . GLU A 1 112 ? -43.784 20.812 33.574 1.00 94.75 112 GLU A O 1
ATOM 897 N N . LEU A 1 113 ? -42.195 19.283 34.021 1.00 93.56 113 LEU A N 1
ATOM 898 C CA . LEU A 1 113 ? -42.617 19.027 35.402 1.00 93.56 113 LEU A CA 1
ATOM 899 C C . LEU A 1 113 ? -42.588 20.294 36.259 1.00 93.56 113 LEU A C 1
ATOM 901 O O . LEU A 1 113 ? -43.520 20.526 37.034 1.00 93.56 113 LEU A O 1
ATOM 905 N N . HIS A 1 114 ? -41.567 21.132 36.066 1.00 95.00 114 HIS A N 1
ATOM 906 C CA . HIS A 1 114 ? -41.472 22.416 36.747 1.00 95.00 114 HIS A CA 1
ATOM 907 C C . HIS A 1 114 ? -42.599 23.370 36.335 1.00 95.00 114 HIS A C 1
ATOM 909 O O . HIS A 1 114 ? -43.269 23.962 37.178 1.00 95.00 114 HIS A O 1
ATOM 915 N N . SER A 1 115 ? -42.881 23.472 35.032 1.00 93.50 115 SER A N 1
ATOM 916 C CA . SER A 1 115 ? -43.982 24.302 34.528 1.00 93.50 115 SER A CA 1
ATOM 917 C C . SER A 1 115 ? -45.363 23.821 34.995 1.00 93.50 115 SER A C 1
ATOM 919 O O . SER A 1 115 ? -46.265 24.632 35.194 1.00 93.50 115 SER A O 1
ATOM 921 N N . ALA A 1 116 ? -45.515 22.512 35.215 1.00 93.12 116 ALA A N 1
ATOM 922 C CA . ALA A 1 116 ? -46.725 21.891 35.741 1.00 93.12 116 ALA A CA 1
ATOM 923 C C . ALA A 1 116 ? -46.849 21.990 37.276 1.00 93.12 116 ALA A C 1
ATOM 925 O O . ALA A 1 116 ? -47.865 21.564 37.826 1.00 93.12 116 ALA A O 1
ATOM 926 N N . GLY A 1 117 ? -45.837 22.528 37.971 1.00 90.75 117 GLY A N 1
ATOM 927 C CA . GLY A 1 117 ? -45.820 22.680 39.429 1.00 90.75 117 GLY A CA 1
ATOM 928 C C . GLY A 1 117 ? -45.724 21.361 40.199 1.00 90.75 117 GLY A C 1
ATOM 929 O O . GLY A 1 117 ? -46.112 21.308 41.365 1.00 90.75 117 GLY A O 1
ATOM 930 N N . GLN A 1 118 ? -45.258 20.285 39.555 1.00 80.38 118 GLN A N 1
ATOM 931 C CA . GLN A 1 118 ? -45.048 18.987 40.210 1.00 80.38 118 GLN A CA 1
ATOM 932 C C . GLN A 1 118 ? -43.698 18.902 40.931 1.00 80.38 118 GLN A C 1
ATOM 934 O O . GLN A 1 118 ? -43.507 18.008 41.758 1.00 80.38 118 GLN A O 1
ATOM 939 N N . ILE A 1 119 ? -42.783 19.824 40.615 1.00 65.69 119 ILE A N 1
ATOM 940 C CA . ILE A 1 119 ? -41.473 20.036 41.240 1.00 65.69 119 ILE A CA 1
ATOM 941 C C . ILE A 1 119 ? -41.170 21.538 41.202 1.00 65.69 119 ILE A C 1
ATOM 943 O O . ILE A 1 119 ? -40.769 22.085 42.248 1.00 65.69 119 ILE A O 1
#